Protein AF-K7AFE7-F1 (afdb_monomer_lite)

Sequence (61 aa):
MDVNHKRLKHLAVQTDAAFEEYKQNPASENHAQAYEDAKSALDHYMLQIRQSMLQISKNYK

Secondary structure (DSSP, 8-state):
-HHHHHHHHHHHHHHHHHHHHHHH-TT-HHHHHHHHHHHHHHHHHHHHHHHHHHHHHHT--

Organism: NCBI:txid1129794

Foldseek 3Di:
DCVLVVVLVVLVVQLVVLVVVCVVPVVDPVSVVSNVVSVVVNVVSVVVVVVVVVVVVVVPD

pLDDT: mean 79.31, std 11.04, range [45.19, 89.69]

Radius of gyration: 15.11 Å; chains: 1; bounding box: 40×19×35 Å

Structure (mmCIF, N/CA/C/O backbone):
data_AF-K7AFE7-F1
#
_entry.id   AF-K7AFE7-F1
#
loop_
_atom_site.group_PDB
_atom_site.id
_atom_site.type_symbol
_atom_site.label_atom_id
_atom_site.label_alt_id
_atom_site.label_comp_id
_atom_site.label_asym_id
_atom_site.label_entity_id
_atom_site.label_seq_id
_atom_site.pdbx_PDB_ins_code
_atom_site.Cartn_x
_atom_site.Cartn_y
_atom_site.Cartn_z
_atom_site.occupancy
_atom_site.B_iso_or_equiv
_atom_site.auth_seq_id
_atom_site.auth_comp_id
_atom_site.auth_asym_id
_atom_site.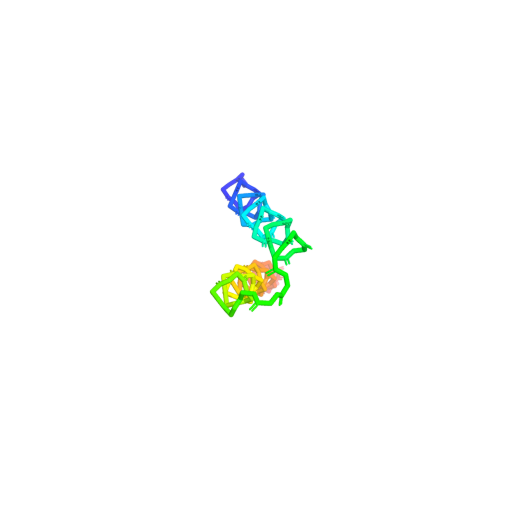auth_atom_id
_atom_site.pdbx_PDB_model_num
ATOM 1 N N . MET A 1 1 ? 13.387 9.344 -16.664 1.00 49.62 1 MET A N 1
ATOM 2 C CA . MET A 1 1 ? 13.171 8.229 -15.710 1.00 49.62 1 MET A CA 1
ATOM 3 C C . MET A 1 1 ? 12.255 8.615 -14.528 1.00 49.62 1 MET A C 1
ATOM 5 O O . MET A 1 1 ? 12.258 7.922 -13.522 1.00 49.62 1 MET A O 1
ATOM 9 N N . ASP A 1 2 ? 11.398 9.642 -14.634 1.00 60.88 2 ASP A N 1
ATOM 10 C CA . ASP A 1 2 ? 10.628 10.167 -13.481 1.00 60.88 2 ASP A CA 1
A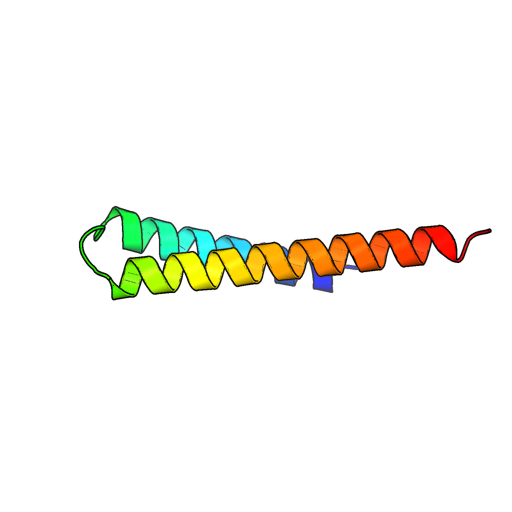TOM 11 C C . ASP A 1 2 ? 9.228 9.587 -13.265 1.00 60.88 2 ASP A C 1
ATOM 13 O O . ASP A 1 2 ? 8.651 9.726 -12.188 1.00 60.88 2 ASP A O 1
ATOM 17 N N . VAL A 1 3 ? 8.650 8.944 -14.281 1.00 63.91 3 VAL A N 1
ATOM 18 C CA . VAL A 1 3 ? 7.270 8.434 -14.202 1.00 63.91 3 VAL A CA 1
ATOM 19 C C . VAL A 1 3 ? 7.155 7.351 -13.127 1.00 63.91 3 VAL A C 1
ATOM 21 O O . VAL A 1 3 ? 6.160 7.301 -12.404 1.00 63.91 3 VAL A O 1
ATOM 24 N N . ASN A 1 4 ? 8.219 6.558 -12.956 1.00 69.50 4 ASN A N 1
ATOM 25 C CA . ASN A 1 4 ? 8.246 5.497 -11.960 1.00 69.50 4 ASN A CA 1
ATOM 26 C C . ASN A 1 4 ? 8.293 6.029 -10.527 1.00 69.50 4 ASN A C 1
ATOM 28 O O . ASN A 1 4 ? 7.554 5.559 -9.666 1.00 69.50 4 ASN A O 1
ATOM 32 N N . HIS A 1 5 ? 9.092 7.070 -10.285 1.00 71.69 5 HIS A N 1
ATOM 33 C CA . HIS A 1 5 ? 9.141 7.725 -8.980 1.00 71.69 5 HIS A CA 1
ATOM 34 C C . HIS A 1 5 ? 7.837 8.447 -8.643 1.00 71.69 5 HIS A C 1
ATOM 36 O O . HIS A 1 5 ? 7.365 8.352 -7.512 1.00 71.69 5 HIS A O 1
ATOM 42 N N . LYS A 1 6 ? 7.217 9.130 -9.615 1.00 80.88 6 LYS A N 1
ATOM 43 C CA . LYS A 1 6 ? 5.934 9.817 -9.400 1.00 80.88 6 LYS A CA 1
ATOM 44 C C . LYS A 1 6 ? 4.816 8.841 -9.049 1.00 80.88 6 LYS A C 1
ATOM 46 O O . LYS A 1 6 ? 4.055 9.101 -8.122 1.00 80.88 6 LYS A O 1
ATOM 51 N N . ARG A 1 7 ? 4.739 7.710 -9.753 1.00 80.56 7 ARG A N 1
ATOM 52 C CA . ARG A 1 7 ? 3.700 6.700 -9.528 1.00 80.56 7 ARG A CA 1
ATOM 53 C C . ARG A 1 7 ? 3.917 5.927 -8.227 1.00 80.56 7 ARG A C 1
ATOM 55 O O . ARG A 1 7 ? 2.955 5.735 -7.495 1.00 80.56 7 ARG A O 1
ATOM 62 N N . LEU A 1 8 ? 5.165 5.590 -7.887 1.00 83.31 8 LEU A N 1
ATOM 63 C CA . LEU A 1 8 ? 5.503 4.997 -6.587 1.00 83.31 8 LEU A CA 1
ATOM 64 C C . LEU A 1 8 ? 5.116 5.935 -5.437 1.00 83.31 8 LEU A C 1
ATOM 66 O O . LEU A 1 8 ? 4.466 5.513 -4.489 1.00 83.31 8 LEU A O 1
ATOM 70 N N . LYS A 1 9 ? 5.472 7.222 -5.546 1.00 85.06 9 LYS A N 1
ATOM 71 C CA . LYS A 1 9 ? 5.141 8.230 -4.534 1.00 85.06 9 LYS A CA 1
ATOM 72 C C . LYS A 1 9 ? 3.630 8.395 -4.375 1.00 85.06 9 LYS A C 1
ATOM 74 O O . LYS A 1 9 ? 3.156 8.513 -3.255 1.00 85.06 9 LYS A O 1
ATOM 79 N N . HIS A 1 10 ? 2.880 8.373 -5.475 1.00 86.75 10 HIS A N 1
ATOM 80 C CA . HIS A 1 10 ? 1.422 8.449 -5.428 1.00 86.75 10 HIS A CA 1
ATOM 81 C C . HIS A 1 10 ? 0.798 7.236 -4.725 1.00 86.75 10 HIS A C 1
ATOM 83 O O . HIS A 1 10 ? -0.056 7.405 -3.862 1.00 86.75 10 HIS A O 1
ATOM 89 N N . LEU A 1 11 ? 1.255 6.023 -5.054 1.00 85.19 11 LEU A N 1
ATOM 90 C CA . LEU A 1 11 ? 0.788 4.792 -4.409 1.00 85.19 11 LEU A CA 1
ATOM 91 C C . LEU A 1 11 ? 1.148 4.756 -2.917 1.00 85.19 11 LEU A C 1
ATOM 93 O O . LEU A 1 11 ? 0.328 4.339 -2.104 1.00 85.19 11 LEU A O 1
ATOM 97 N N . ALA A 1 12 ? 2.335 5.243 -2.548 1.00 85.38 12 ALA A N 1
ATOM 98 C CA . ALA A 1 12 ? 2.747 5.355 -1.151 1.00 85.38 12 ALA A CA 1
ATOM 99 C C . ALA A 1 12 ? 1.842 6.323 -0.374 1.00 85.38 12 ALA A C 1
ATOM 101 O O . ALA A 1 12 ? 1.318 5.957 0.669 1.00 85.38 12 ALA A O 1
ATOM 102 N N . VAL A 1 13 ? 1.571 7.511 -0.930 1.00 89.12 13 VAL A N 1
ATOM 103 C CA . VAL A 1 13 ? 0.665 8.495 -0.311 1.00 89.12 13 VAL A CA 1
ATOM 104 C C . VAL A 1 13 ? -0.761 7.950 -0.176 1.00 89.12 13 VAL A C 1
ATOM 106 O O . VAL A 1 13 ? -1.395 8.172 0.850 1.00 89.12 13 VAL A O 1
ATOM 109 N N . GLN A 1 14 ? -1.269 7.215 -1.172 1.00 87.19 14 GLN A N 1
ATOM 110 C CA . GLN A 1 14 ? -2.581 6.561 -1.064 1.00 87.19 14 GLN A CA 1
ATOM 111 C C . GLN A 1 14 ? -2.609 5.486 0.024 1.00 87.19 14 GLN A C 1
ATOM 113 O O . GLN A 1 14 ? -3.593 5.388 0.750 1.00 87.19 14 GLN A O 1
ATOM 118 N N . THR A 1 15 ? -1.542 4.696 0.139 1.00 88.38 15 THR A N 1
ATOM 119 C CA . THR A 1 15 ? -1.443 3.647 1.162 1.00 88.38 15 THR A CA 1
ATOM 120 C C . THR A 1 15 ? -1.369 4.257 2.560 1.00 88.38 15 THR A C 1
ATOM 122 O O . THR A 1 15 ? -2.064 3.788 3.455 1.00 88.38 15 THR A O 1
ATOM 125 N N . ASP A 1 16 ? -0.599 5.334 2.737 1.00 88.50 16 ASP A N 1
ATOM 126 C CA . ASP A 1 16 ? -0.507 6.064 4.007 1.00 88.50 16 ASP A CA 1
ATOM 127 C C . ASP A 1 16 ? -1.851 6.686 4.404 1.00 88.50 16 ASP A C 1
ATOM 129 O O . ASP A 1 16 ? -2.257 6.576 5.558 1.00 88.50 16 ASP A O 1
ATOM 133 N N . ALA A 1 17 ? -2.577 7.287 3.456 1.00 87.56 17 ALA A N 1
ATOM 134 C CA . ALA A 1 17 ? -3.904 7.844 3.720 1.00 87.56 17 ALA A CA 1
ATOM 135 C C . ALA A 1 17 ? -4.912 6.753 4.125 1.00 87.56 17 ALA A C 1
ATOM 137 O O . ALA A 1 17 ? -5.594 6.892 5.138 1.00 87.56 17 ALA A O 1
ATOM 138 N N . ALA A 1 18 ? -4.953 5.637 3.389 1.00 86.50 18 ALA A N 1
ATOM 139 C CA . ALA A 1 18 ? -5.811 4.500 3.723 1.00 86.50 18 ALA A CA 1
ATOM 140 C C . ALA A 1 18 ? -5.440 3.876 5.080 1.00 86.50 18 ALA A C 1
ATOM 142 O O . ALA A 1 18 ? -6.317 3.452 5.831 1.00 86.50 18 ALA A O 1
ATOM 143 N N . PHE A 1 19 ? -4.150 3.854 5.425 1.00 85.19 19 PHE A N 1
ATOM 144 C CA . PHE A 1 19 ? -3.671 3.368 6.715 1.00 85.19 19 PHE A CA 1
ATOM 145 C C . PHE A 1 19 ? -4.055 4.292 7.873 1.00 85.19 19 PHE A C 1
ATOM 147 O O . PHE A 1 19 ? -4.485 3.810 8.918 1.00 85.19 19 PHE A O 1
ATOM 154 N N . GLU A 1 20 ? -3.925 5.609 7.704 1.00 87.62 20 GLU A N 1
ATOM 155 C CA . GLU A 1 20 ? -4.380 6.599 8.685 1.00 87.62 20 GLU A CA 1
ATOM 156 C C . GLU A 1 20 ? -5.890 6.463 8.930 1.00 87.62 20 GLU A C 1
ATOM 158 O O . GLU A 1 20 ? -6.318 6.385 10.082 1.00 87.62 20 GLU A O 1
ATOM 163 N N . GLU A 1 21 ? -6.695 6.331 7.872 1.00 85.44 21 GLU A N 1
ATOM 164 C CA . GLU A 1 21 ? -8.141 6.097 7.987 1.00 85.44 21 GLU A CA 1
ATOM 165 C C . GLU A 1 21 ? -8.468 4.772 8.690 1.00 85.44 21 GLU A C 1
ATOM 167 O O . GLU A 1 21 ? -9.312 4.737 9.589 1.00 85.44 21 GLU A O 1
ATOM 172 N N . TYR A 1 22 ? -7.767 3.691 8.340 1.00 83.62 22 TYR A N 1
ATOM 173 C CA . TYR A 1 22 ? -7.914 2.394 9.000 1.00 83.62 22 TYR A CA 1
ATOM 174 C C . TYR A 1 22 ? -7.511 2.447 10.478 1.00 83.62 22 TYR A C 1
ATOM 176 O O . TYR A 1 22 ? -8.181 1.875 11.331 1.00 83.62 22 TYR A O 1
ATOM 184 N N . LYS A 1 23 ? -6.453 3.181 10.821 1.00 85.19 23 LYS A N 1
ATOM 185 C CA . LYS A 1 23 ? -5.994 3.357 12.203 1.00 85.19 23 LYS A CA 1
ATOM 186 C C . LYS A 1 23 ? -6.995 4.149 13.047 1.00 85.19 23 LYS A C 1
ATOM 188 O O . LYS A 1 23 ? -7.128 3.868 14.236 1.00 85.19 23 LYS A O 1
ATOM 193 N N . GLN A 1 24 ? -7.695 5.114 12.450 1.00 85.31 24 GLN A N 1
ATOM 194 C CA . GLN A 1 24 ? -8.787 5.842 13.104 1.00 85.31 24 GLN A CA 1
ATOM 195 C C . GLN A 1 24 ? -10.047 4.970 13.245 1.00 85.31 24 GLN A C 1
ATOM 197 O O . GLN A 1 24 ? -10.762 5.094 14.236 1.00 85.31 24 GLN A O 1
ATOM 202 N N . ASN A 1 25 ? -10.298 4.062 12.293 1.00 78.62 25 ASN A N 1
ATOM 203 C CA . ASN A 1 25 ? -11.477 3.190 12.265 1.00 78.62 25 ASN A CA 1
ATOM 204 C C . ASN A 1 25 ? -11.133 1.707 12.005 1.00 78.62 25 ASN A C 1
ATOM 206 O O . ASN A 1 25 ? -11.539 1.150 10.981 1.00 78.62 25 ASN A O 1
ATOM 210 N N . PRO A 1 26 ? -10.462 1.018 12.948 1.00 73.56 26 PRO A N 1
ATOM 211 C CA . PRO A 1 26 ? -10.001 -0.360 12.745 1.00 73.56 26 PRO A CA 1
ATOM 212 C C . PRO A 1 26 ? -11.139 -1.391 12.701 1.00 73.56 26 PRO A C 1
ATOM 214 O O . PRO A 1 26 ? -10.938 -2.513 12.253 1.00 73.56 26 PRO A O 1
ATOM 217 N N . ALA A 1 27 ? -12.342 -1.021 13.153 1.00 78.31 27 ALA A N 1
ATOM 218 C CA . ALA A 1 27 ? -13.538 -1.865 13.090 1.00 78.31 27 ALA A CA 1
ATOM 219 C C . ALA A 1 27 ? -14.286 -1.769 11.747 1.00 78.31 27 ALA A C 1
ATOM 221 O O . ALA A 1 27 ? -15.259 -2.489 11.532 1.00 78.31 27 ALA A O 1
ATOM 222 N N . SER A 1 28 ? -13.873 -0.864 10.855 1.00 76.75 28 SER A N 1
ATOM 223 C CA . SER A 1 28 ? -14.505 -0.696 9.551 1.00 76.75 28 SER A CA 1
ATOM 224 C C . SER A 1 28 ? -13.849 -1.615 8.532 1.00 76.75 28 SER A C 1
ATOM 226 O O . SER A 1 28 ? -12.735 -1.371 8.063 1.00 76.75 28 SER A O 1
ATOM 228 N N . GLU A 1 29 ? -14.581 -2.656 8.155 1.00 80.56 29 GLU A N 1
ATOM 229 C CA . GLU A 1 29 ? -14.190 -3.621 7.124 1.00 80.56 29 GLU A CA 1
ATOM 230 C C . GLU A 1 29 ? -13.861 -2.931 5.788 1.00 80.56 29 GLU A C 1
ATOM 232 O O . GLU A 1 29 ? -12.923 -3.315 5.095 1.00 80.56 29 GLU A O 1
ATOM 237 N N . ASN A 1 30 ? -14.550 -1.827 5.479 1.00 81.81 30 ASN A N 1
ATOM 238 C CA . ASN A 1 30 ? -14.292 -1.022 4.285 1.00 81.81 30 ASN A CA 1
ATOM 239 C C . ASN A 1 30 ? -12.913 -0.341 4.306 1.00 81.81 30 ASN A C 1
ATOM 241 O O . ASN A 1 30 ? -12.249 -0.286 3.273 1.00 81.81 30 ASN A O 1
ATOM 245 N N . HIS A 1 31 ? -12.461 0.163 5.461 1.00 78.81 31 HIS A N 1
ATOM 246 C CA . HIS A 1 31 ? -11.132 0.780 5.570 1.00 78.81 31 HIS A CA 1
ATOM 247 C C . HIS A 1 31 ? -10.022 -0.279 5.593 1.00 78.81 31 HIS A C 1
ATOM 249 O O . HIS A 1 31 ? -8.957 -0.056 5.021 1.00 78.81 31 HIS A O 1
ATOM 255 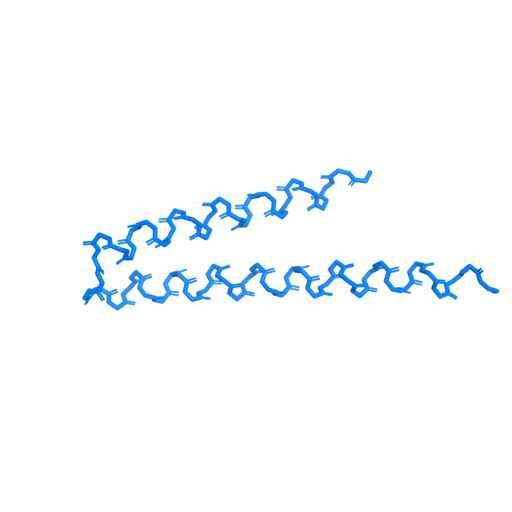N N . ALA A 1 32 ? -10.288 -1.451 6.182 1.00 82.12 32 ALA A N 1
ATOM 256 C CA . ALA A 1 32 ? -9.376 -2.594 6.131 1.00 82.12 32 ALA A CA 1
ATOM 257 C C . ALA A 1 32 ? -9.148 -3.060 4.684 1.00 82.12 32 ALA A C 1
ATOM 259 O O . ALA A 1 32 ? -8.005 -3.208 4.249 1.00 82.12 32 ALA A O 1
ATOM 260 N N . GLN A 1 33 ? -10.236 -3.216 3.923 1.00 84.62 33 GLN A N 1
ATOM 261 C CA . GLN A 1 33 ? -10.186 -3.600 2.516 1.00 84.62 33 GLN A CA 1
ATOM 262 C C . GLN A 1 33 ? -9.458 -2.545 1.672 1.00 84.62 33 GLN A C 1
ATOM 264 O O . GLN A 1 33 ? -8.583 -2.891 0.886 1.00 84.62 33 GLN A O 1
ATOM 269 N N . ALA A 1 34 ? -9.750 -1.255 1.879 1.00 84.81 34 ALA A N 1
ATOM 270 C CA . ALA A 1 34 ? -9.088 -0.168 1.157 1.00 84.81 34 ALA A CA 1
ATOM 271 C C . ALA A 1 34 ? -7.571 -0.116 1.412 1.00 84.81 34 ALA A C 1
ATOM 273 O O . ALA A 1 34 ? -6.796 0.143 0.489 1.00 84.81 34 ALA A O 1
ATOM 274 N N . TYR A 1 35 ? -7.135 -0.381 2.648 1.00 85.44 35 TYR A N 1
ATOM 275 C CA . TYR A 1 35 ? -5.716 -0.464 2.989 1.00 85.44 35 TYR A CA 1
ATOM 276 C C . TYR A 1 35 ? -5.033 -1.669 2.330 1.00 85.44 35 TYR A C 1
ATOM 278 O O . TYR A 1 35 ? -3.967 -1.511 1.731 1.00 85.44 35 TYR A O 1
ATOM 286 N N . GLU A 1 36 ? -5.643 -2.855 2.394 1.00 87.62 36 GLU A N 1
ATOM 287 C CA . GLU A 1 36 ? -5.106 -4.058 1.745 1.00 87.62 36 GLU A CA 1
ATOM 288 C C . GLU A 1 36 ? -5.037 -3.901 0.217 1.00 87.62 36 GLU A C 1
ATOM 290 O O . GLU A 1 36 ? -4.019 -4.242 -0.391 1.00 87.62 36 GLU A O 1
ATOM 295 N N . ASP A 1 37 ? -6.044 -3.286 -0.407 1.00 88.06 37 ASP A N 1
ATOM 296 C CA . ASP A 1 37 ? -6.046 -2.998 -1.844 1.00 88.06 37 ASP A CA 1
ATOM 297 C C . ASP A 1 37 ? -4.928 -2.008 -2.227 1.00 88.06 37 ASP A C 1
ATOM 299 O O . ASP A 1 37 ? -4.196 -2.230 -3.200 1.00 88.06 37 ASP A O 1
ATOM 303 N N . ALA A 1 38 ? -4.739 -0.935 -1.448 1.00 87.25 38 ALA A N 1
ATOM 304 C CA . ALA A 1 38 ? -3.677 0.049 -1.678 1.00 87.25 38 ALA A CA 1
ATOM 305 C C . ALA A 1 38 ? -2.276 -0.564 -1.516 1.00 87.25 38 ALA A C 1
ATOM 307 O O . ALA A 1 38 ? -1.391 -0.355 -2.353 1.00 87.25 38 ALA A O 1
ATOM 308 N N . LYS A 1 39 ? -2.093 -1.387 -0.481 1.00 88.38 39 LYS A N 1
ATOM 309 C CA . LYS A 1 39 ? -0.856 -2.122 -0.211 1.00 88.38 39 LYS A CA 1
ATOM 310 C C . LYS A 1 39 ? -0.542 -3.127 -1.320 1.00 88.38 39 LYS A C 1
ATOM 312 O O . LYS A 1 39 ? 0.582 -3.149 -1.819 1.00 88.38 39 LYS A O 1
ATOM 317 N N . SER A 1 40 ? -1.536 -3.891 -1.767 1.00 89.69 40 SER A N 1
ATOM 318 C CA . SER A 1 40 ? -1.405 -4.833 -2.884 1.00 89.69 40 SER A CA 1
ATOM 319 C C . SER A 1 40 ? -1.005 -4.119 -4.183 1.00 89.69 40 SER A C 1
ATOM 321 O O . SER A 1 40 ? -0.103 -4.564 -4.900 1.00 89.69 40 SER A O 1
ATOM 323 N N . ALA A 1 41 ? -1.592 -2.949 -4.459 1.00 86.94 41 ALA A N 1
ATOM 324 C CA . ALA A 1 41 ? -1.224 -2.128 -5.611 1.00 86.94 41 ALA A CA 1
ATOM 325 C C . ALA A 1 41 ? 0.228 -1.616 -5.538 1.00 86.94 41 ALA A C 1
ATOM 327 O O . ALA A 1 41 ? 0.930 -1.613 -6.556 1.00 86.94 41 ALA A O 1
ATOM 328 N N . LEU A 1 42 ? 0.698 -1.214 -4.351 1.00 87.19 42 LEU A N 1
ATOM 329 C CA . LEU A 1 42 ? 2.085 -0.802 -4.119 1.00 87.19 42 LEU A CA 1
ATOM 330 C C . LEU A 1 42 ? 3.063 -1.967 -4.342 1.00 87.19 42 LEU A C 1
ATOM 332 O O . LEU A 1 42 ? 4.043 -1.807 -5.075 1.00 87.19 42 LEU A O 1
ATOM 336 N N . ASP A 1 43 ? 2.7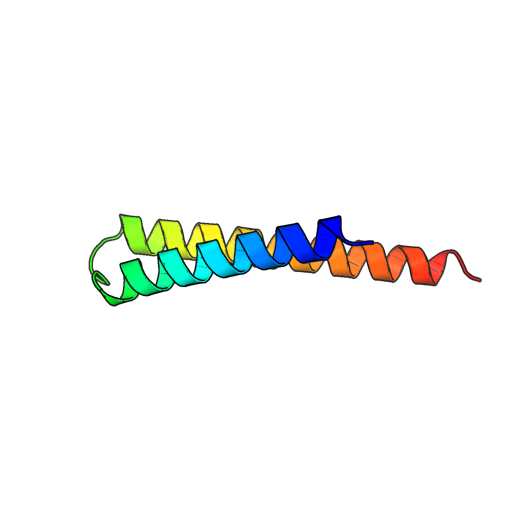82 -3.137 -3.765 1.00 88.56 43 ASP A N 1
ATOM 337 C CA . ASP A 1 43 ? 3.620 -4.335 -3.892 1.00 88.56 43 ASP A CA 1
ATOM 338 C C . ASP A 1 43 ? 3.717 -4.801 -5.346 1.00 88.56 43 ASP A C 1
ATOM 340 O O . ASP A 1 43 ? 4.812 -5.057 -5.862 1.00 88.56 43 ASP A O 1
ATOM 344 N N . HIS A 1 44 ? 2.586 -4.844 -6.054 1.00 89.06 44 HIS A N 1
ATOM 345 C CA . HIS A 1 44 ? 2.568 -5.220 -7.462 1.00 89.06 44 HIS 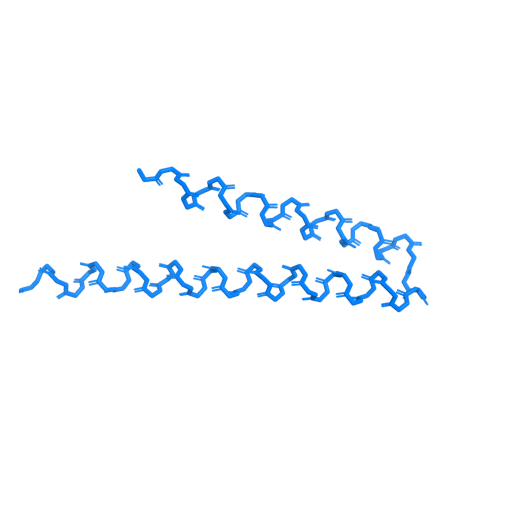A CA 1
ATOM 346 C C . HIS A 1 44 ? 3.388 -4.240 -8.312 1.00 89.06 44 HIS A C 1
ATOM 348 O O . HIS A 1 44 ? 4.169 -4.652 -9.176 1.00 89.06 44 HIS A O 1
ATOM 354 N N . TYR A 1 45 ? 3.290 -2.942 -8.023 1.00 85.88 45 TYR A N 1
ATOM 355 C CA . TYR A 1 45 ? 4.071 -1.925 -8.712 1.00 85.88 45 TYR A CA 1
ATOM 356 C C . TYR A 1 45 ? 5.578 -2.033 -8.422 1.00 85.88 45 TYR A C 1
ATOM 358 O O . TYR A 1 45 ? 6.399 -1.934 -9.338 1.00 85.88 45 TYR A O 1
ATOM 366 N N . MET A 1 46 ? 5.964 -2.311 -7.174 1.00 84.44 46 MET A N 1
ATOM 367 C CA . MET A 1 46 ? 7.359 -2.566 -6.802 1.00 84.44 46 MET A CA 1
ATOM 368 C C . MET A 1 46 ? 7.933 -3.800 -7.505 1.00 84.44 46 MET A C 1
ATOM 370 O O . MET A 1 46 ? 9.074 -3.762 -7.979 1.00 84.44 46 MET A O 1
ATOM 374 N N . LEU A 1 47 ? 7.153 -4.878 -7.614 1.00 87.50 47 LEU A N 1
ATOM 375 C CA . LEU A 1 47 ? 7.541 -6.081 -8.351 1.00 87.50 47 LEU A CA 1
ATOM 376 C C . LEU A 1 47 ? 7.750 -5.782 -9.839 1.00 87.50 47 LEU A C 1
ATOM 378 O O . LEU A 1 47 ? 8.775 -6.180 -10.396 1.00 87.50 47 LEU A O 1
ATOM 382 N N . GLN A 1 48 ? 6.850 -5.022 -10.467 1.00 84.94 48 GLN A N 1
ATOM 383 C CA . GLN A 1 48 ? 6.998 -4.605 -11.864 1.00 84.94 48 GLN A CA 1
ATOM 384 C C . GLN A 1 48 ? 8.236 -3.730 -12.090 1.00 84.94 48 GLN A C 1
ATOM 386 O O . GLN A 1 48 ? 8.956 -3.928 -13.073 1.00 84.94 48 GLN A O 1
ATOM 391 N N . ILE A 1 49 ? 8.533 -2.797 -11.179 1.00 83.50 49 ILE A N 1
ATOM 392 C CA . ILE A 1 49 ? 9.754 -1.983 -11.257 1.00 83.50 49 ILE A CA 1
ATOM 393 C C . ILE A 1 49 ? 10.996 -2.862 -11.117 1.00 83.50 49 ILE A C 1
ATOM 395 O O . ILE A 1 49 ? 11.906 -2.749 -11.939 1.00 83.50 49 ILE A O 1
ATOM 399 N N . ARG A 1 50 ? 11.042 -3.756 -10.121 1.00 83.94 50 ARG A N 1
ATOM 400 C CA . ARG A 1 50 ? 12.174 -4.677 -9.931 1.00 83.94 50 ARG A CA 1
ATOM 401 C C . ARG A 1 50 ? 12.398 -5.547 -11.162 1.00 83.94 50 ARG A C 1
ATOM 403 O O . ARG A 1 50 ? 13.532 -5.666 -11.615 1.00 83.94 50 ARG A O 1
ATOM 410 N N . GLN A 1 51 ? 11.336 -6.111 -11.733 1.00 82.25 51 GLN A N 1
ATOM 411 C CA . GLN A 1 51 ? 11.425 -6.900 -12.963 1.00 82.25 51 GLN A CA 1
ATOM 412 C C . GLN A 1 51 ? 11.920 -6.059 -14.143 1.00 82.25 51 GLN A C 1
ATOM 414 O O . GLN A 1 51 ? 12.809 -6.500 -14.866 1.00 82.25 51 GLN A O 1
ATOM 419 N N . SER A 1 52 ? 11.410 -4.836 -14.301 1.00 78.12 52 SER A N 1
ATOM 420 C CA . SER A 1 52 ? 11.851 -3.916 -15.356 1.00 78.12 52 SER A CA 1
ATOM 421 C C . SER A 1 52 ? 13.339 -3.576 -15.224 1.00 78.12 52 SER A C 1
ATOM 423 O O . SER A 1 52 ? 14.068 -3.602 -16.211 1.00 78.12 52 SER A O 1
ATOM 425 N N . MET A 1 53 ? 13.824 -3.326 -14.004 1.00 75.00 53 MET A N 1
ATOM 426 C CA . MET A 1 53 ? 15.247 -3.077 -13.739 1.00 75.00 53 MET A CA 1
ATOM 427 C C . MET A 1 53 ? 16.116 -4.311 -14.013 1.00 75.00 53 MET A C 1
ATOM 429 O O . MET A 1 53 ? 17.176 -4.194 -14.629 1.00 75.00 53 MET A O 1
ATOM 433 N N . LEU A 1 54 ? 15.660 -5.501 -13.611 1.00 75.38 54 LEU A N 1
ATOM 434 C CA . LEU A 1 54 ? 16.363 -6.758 -13.874 1.00 75.38 54 LEU A CA 1
ATOM 435 C C . LEU A 1 54 ? 16.443 -7.071 -15.375 1.00 75.38 54 LEU A C 1
ATOM 437 O O . LEU A 1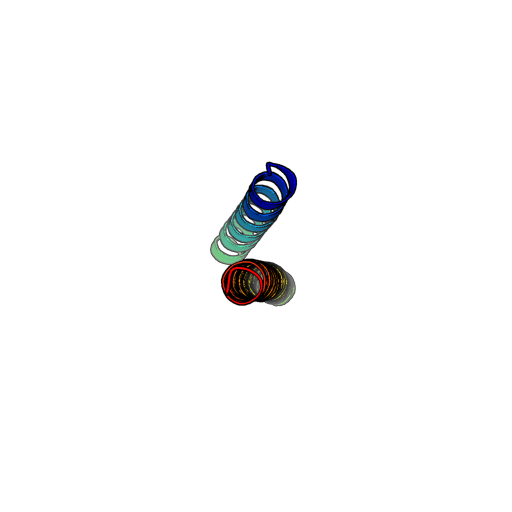 54 ? 17.493 -7.511 -15.842 1.00 75.38 54 LEU A O 1
ATOM 441 N N . GLN A 1 55 ? 15.386 -6.809 -16.148 1.00 65.12 55 GLN A N 1
ATOM 442 C CA . GLN A 1 55 ? 15.416 -6.980 -17.605 1.00 65.12 55 GLN A CA 1
ATOM 443 C C . GLN A 1 55 ? 16.393 -6.015 -18.283 1.00 65.12 55 GLN A C 1
ATOM 445 O O . GLN A 1 55 ? 17.167 -6.440 -19.139 1.00 65.12 55 GLN A O 1
ATOM 450 N N . ILE A 1 56 ? 16.439 -4.752 -17.847 1.00 60.91 56 ILE A N 1
ATOM 451 C CA . ILE A 1 56 ? 17.414 -3.775 -18.355 1.00 60.91 56 ILE A CA 1
ATOM 452 C C . ILE A 1 56 ? 18.851 -4.250 -18.083 1.00 60.91 56 ILE A C 1
ATOM 454 O O . ILE A 1 56 ? 19.689 -4.167 -18.975 1.00 60.91 56 ILE A O 1
ATOM 458 N N . SER A 1 57 ? 19.137 -4.825 -16.908 1.00 58.34 57 SER A N 1
ATOM 459 C CA . SER A 1 57 ? 20.478 -5.358 -16.607 1.00 58.34 57 SER A CA 1
ATOM 460 C C . SER A 1 57 ? 20.878 -6.586 -17.437 1.00 58.34 57 SER A C 1
ATOM 462 O O . SER A 1 57 ? 22.066 -6.810 -17.655 1.00 58.34 57 SER A O 1
ATOM 464 N N . LYS A 1 58 ? 19.911 -7.378 -17.923 1.00 58.81 58 LYS A N 1
ATOM 465 C CA . LYS A 1 58 ? 20.179 -8.585 -18.724 1.00 58.81 58 LYS A CA 1
ATOM 466 C C . LYS A 1 58 ? 20.461 -8.292 -20.198 1.00 58.81 58 LYS A C 1
ATOM 468 O O . LYS A 1 58 ? 21.164 -9.078 -20.819 1.00 58.81 58 LYS A O 1
ATOM 473 N N . ASN A 1 59 ? 19.970 -7.174 -20.732 1.00 55.62 59 ASN A N 1
ATOM 474 C CA . ASN A 1 59 ? 20.203 -6.772 -22.125 1.00 55.62 59 ASN A CA 1
ATOM 475 C C . ASN A 1 59 ? 21.543 -6.042 -22.355 1.00 55.62 59 ASN A C 1
ATOM 477 O O . ASN A 1 59 ? 21.833 -5.654 -23.481 1.00 55.62 59 ASN A O 1
ATOM 481 N N . TYR A 1 60 ? 22.357 -5.857 -21.311 1.00 52.25 60 TYR A N 1
ATOM 482 C CA . TYR A 1 60 ? 23.688 -5.235 -21.376 1.00 52.25 60 TYR A CA 1
ATOM 483 C C . TYR A 1 60 ? 24.835 -6.266 -21.358 1.00 52.25 60 TYR A C 1
ATOM 485 O O . TYR A 1 60 ? 25.900 -5.995 -20.802 1.00 52.25 60 TYR A O 1
ATOM 493 N N . LYS A 1 61 ? 24.628 -7.460 -21.925 1.00 45.19 61 LYS A N 1
ATOM 494 C CA . LYS A 1 61 ? 25.644 -8.518 -21.974 1.00 45.19 61 LYS A CA 1
ATOM 495 C C . LYS A 1 61 ? 25.912 -8.997 -23.392 1.00 45.19 61 LYS A C 1
ATOM 497 O O . LYS A 1 61 ? 24.926 -9.133 -24.146 1.00 45.19 61 LYS A O 1
#